Protein AF-A0A5R9EBC5-F1 (afdb_monomer_lite)

Structure (mmCIF, N/CA/C/O backbone):
data_AF-A0A5R9EBC5-F1
#
_entry.id   AF-A0A5R9EBC5-F1
#
loop_
_atom_site.group_PDB
_atom_site.id
_atom_site.type_symbol
_atom_site.label_atom_id
_atom_site.label_alt_id
_atom_site.label_comp_id
_atom_site.label_asym_id
_atom_site.label_entity_id
_atom_site.label_seq_id
_atom_site.pdbx_PDB_ins_code
_atom_site.Cartn_x
_atom_site.Cartn_y
_atom_site.Cartn_z
_atom_site.occupancy
_atom_site.B_iso_or_equiv
_atom_site.auth_seq_id
_atom_site.auth_comp_id
_atom_site.auth_asym_id
_atom_site.auth_atom_id
_atom_site.pdbx_PDB_model_num
ATOM 1 N N . MET A 1 1 ? 69.087 3.416 19.258 1.00 35.75 1 MET A N 1
ATOM 2 C CA . MET A 1 1 ? 70.269 3.143 18.404 1.00 35.75 1 MET A CA 1
ATOM 3 C C . MET A 1 1 ? 70.237 1.649 18.110 1.00 35.75 1 MET A C 1
ATOM 5 O O . MET A 1 1 ? 70.218 0.900 19.066 1.00 35.75 1 MET A O 1
ATOM 9 N N . GLY A 1 2 ? 70.065 1.116 16.904 1.00 36.62 2 GLY A N 1
ATOM 10 C CA . GLY A 1 2 ? 70.303 1.633 15.561 1.00 36.62 2 GLY A CA 1
ATOM 11 C C . GLY A 1 2 ? 71.290 0.696 14.854 1.00 36.62 2 GLY A C 1
ATOM 12 O O . GLY A 1 2 ? 72.394 0.536 15.360 1.00 36.62 2 GLY A O 1
ATOM 13 N N . SER A 1 3 ? 70.882 0.176 13.685 1.00 43.94 3 SER A N 1
ATOM 14 C CA . SER A 1 3 ? 71.696 -0.473 12.628 1.00 43.94 3 SER A CA 1
ATOM 15 C C . SER A 1 3 ? 71.966 -1.982 12.761 1.00 43.94 3 SER A C 1
ATOM 17 O O . SER A 1 3 ? 72.288 -2.436 13.845 1.00 43.94 3 SER A O 1
ATOM 19 N N . ARG A 1 4 ? 71.989 -2.831 11.720 1.00 45.72 4 ARG A N 1
ATOM 20 C CA . ARG A 1 4 ? 71.547 -2.909 10.296 1.00 45.72 4 ARG A CA 1
ATOM 21 C C . ARG A 1 4 ? 72.292 -4.143 9.718 1.00 45.72 4 ARG A C 1
ATOM 23 O O . ARG A 1 4 ? 73.399 -4.411 10.168 1.00 45.72 4 ARG A O 1
ATOM 30 N N . GLY A 1 5 ? 71.767 -4.787 8.666 1.00 38.34 5 GLY A N 1
ATOM 31 C CA . GLY A 1 5 ? 72.534 -5.702 7.783 1.00 38.34 5 GLY A CA 1
ATOM 32 C C . GLY A 1 5 ? 72.167 -7.188 7.947 1.00 38.34 5 GLY A C 1
ATOM 33 O O . GLY A 1 5 ? 72.519 -7.750 8.967 1.00 38.34 5 GLY A O 1
ATOM 34 N N . SER A 1 6 ? 71.410 -7.921 7.120 1.00 44.75 6 SER A N 1
ATOM 35 C CA . SER A 1 6 ? 71.077 -7.927 5.686 1.00 44.75 6 SER A CA 1
ATOM 36 C C . SER A 1 6 ? 71.857 -8.975 4.848 1.00 44.75 6 SER A C 1
ATOM 38 O O . SER A 1 6 ? 73.071 -8.873 4.740 1.00 44.75 6 SER A O 1
ATOM 40 N N . TRP A 1 7 ? 71.081 -9.846 4.172 1.00 40.22 7 TRP A N 1
ATOM 41 C CA . TRP A 1 7 ? 71.270 -10.495 2.847 1.00 40.22 7 TRP A CA 1
ATOM 42 C C . TRP A 1 7 ? 71.716 -11.964 2.799 1.00 40.22 7 TRP A C 1
ATOM 44 O O . TRP A 1 7 ? 72.831 -12.301 3.172 1.00 40.22 7 TRP A O 1
ATOM 54 N N . THR A 1 8 ? 70.840 -12.814 2.239 1.00 52.59 8 THR A N 1
ATOM 55 C CA . THR A 1 8 ? 71.069 -13.722 1.080 1.00 52.59 8 THR A CA 1
ATOM 56 C C . THR A 1 8 ? 69.799 -14.576 0.852 1.00 52.59 8 THR A C 1
ATOM 58 O O . THR A 1 8 ? 69.384 -15.330 1.720 1.00 52.59 8 THR A O 1
ATOM 61 N N . THR A 1 9 ? 68.961 -14.227 -0.136 1.00 43.53 9 THR A N 1
ATOM 62 C CA . THR A 1 9 ? 68.755 -14.918 -1.440 1.00 43.53 9 THR A CA 1
ATOM 63 C C . THR A 1 9 ? 68.322 -16.387 -1.387 1.00 43.53 9 THR A C 1
ATOM 65 O O . THR A 1 9 ? 69.141 -17.230 -1.055 1.00 43.53 9 THR A O 1
ATOM 68 N N . ALA A 1 10 ? 67.130 -16.700 -1.926 1.00 48.00 10 ALA A N 1
ATOM 69 C CA . ALA A 1 10 ? 67.018 -17.533 -3.137 1.00 48.00 10 ALA A CA 1
ATOM 70 C C . ALA A 1 10 ? 65.577 -17.648 -3.695 1.00 48.00 10 ALA A C 1
ATOM 72 O O . ALA A 1 10 ? 64.691 -18.186 -3.048 1.00 48.00 10 ALA A O 1
ATOM 73 N N . LEU A 1 11 ? 65.432 -17.166 -4.939 1.00 43.19 11 LEU A N 1
ATOM 74 C CA . LEU A 1 11 ? 64.675 -17.716 -6.082 1.00 43.19 11 LEU A CA 1
ATOM 75 C C . LEU A 1 11 ? 63.177 -18.069 -5.930 1.00 43.19 11 LEU A C 1
ATOM 77 O O . LEU A 1 11 ? 62.787 -18.979 -5.219 1.00 43.19 11 LEU A O 1
ATOM 81 N N . ARG A 1 12 ? 62.291 -17.337 -6.623 1.00 38.06 12 ARG A N 1
ATOM 82 C CA . ARG A 1 12 ? 61.847 -17.568 -8.025 1.00 38.06 12 ARG A CA 1
ATOM 83 C C . ARG A 1 12 ? 61.026 -18.855 -8.219 1.00 38.06 12 ARG A C 1
ATOM 85 O O . ARG A 1 12 ? 61.581 -19.894 -8.552 1.00 38.06 12 ARG A O 1
ATOM 92 N N . THR A 1 13 ? 59.708 -18.690 -8.283 1.00 44.31 13 TH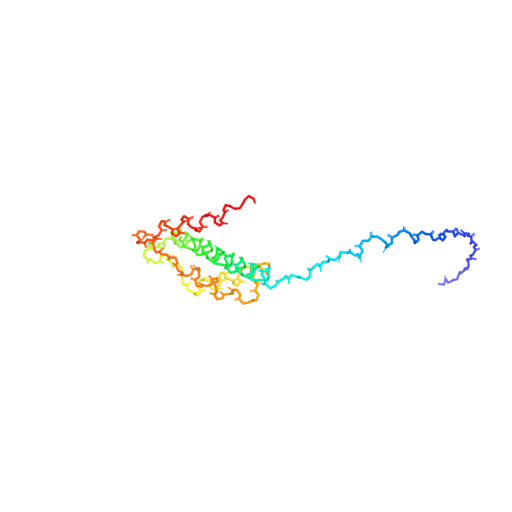R A N 1
ATOM 93 C CA . THR A 1 13 ? 58.883 -19.341 -9.312 1.00 44.31 13 THR A CA 1
ATOM 94 C C . THR A 1 13 ? 57.994 -18.288 -9.956 1.00 44.31 13 THR A C 1
ATOM 96 O O . THR A 1 13 ? 57.082 -17.724 -9.359 1.00 44.31 13 THR A O 1
ATOM 99 N N . ALA A 1 14 ? 58.367 -17.960 -11.187 1.00 43.81 14 ALA A N 1
ATOM 100 C CA . ALA A 1 14 ? 57.592 -17.153 -12.100 1.00 43.81 14 ALA A CA 1
ATOM 101 C C . ALA A 1 14 ? 56.407 -17.962 -12.646 1.00 43.81 14 ALA A C 1
ATOM 103 O O . ALA A 1 14 ? 56.503 -19.174 -12.807 1.00 43.81 14 ALA A O 1
ATOM 104 N N . ALA A 1 15 ? 55.364 -17.221 -13.015 1.00 49.69 15 ALA A N 1
ATOM 105 C CA . ALA A 1 15 ? 54.433 -17.515 -14.098 1.00 49.69 15 ALA A CA 1
ATOM 106 C C . ALA A 1 15 ? 53.594 -18.803 -14.006 1.00 49.69 15 ALA A C 1
ATOM 108 O O . ALA A 1 15 ? 53.983 -19.856 -14.493 1.00 49.69 15 ALA A O 1
ATOM 109 N N . LEU A 1 16 ? 52.339 -18.628 -13.586 1.00 42.50 16 LEU A N 1
ATOM 110 C CA . LEU A 1 16 ? 51.196 -19.273 -14.238 1.00 42.50 16 LEU A CA 1
ATOM 111 C C . LEU A 1 16 ? 50.111 -18.213 -14.477 1.00 42.50 16 LEU A C 1
ATOM 113 O O . LEU A 1 16 ? 49.104 -18.123 -13.786 1.00 42.50 16 LEU A O 1
ATOM 117 N N . ALA A 1 17 ? 50.369 -17.368 -15.476 1.00 48.78 17 ALA A N 1
ATOM 118 C CA . ALA A 1 17 ? 49.336 -16.641 -16.199 1.00 48.78 17 ALA A CA 1
ATOM 119 C C . ALA A 1 17 ? 48.763 -17.584 -17.270 1.00 48.78 17 ALA A C 1
ATOM 121 O O . ALA A 1 17 ? 49.161 -17.529 -18.427 1.00 48.78 17 ALA A O 1
ATOM 122 N N . VAL A 1 18 ? 47.882 -18.497 -16.860 1.00 51.31 18 VAL A N 1
ATOM 123 C CA . VAL A 1 18 ? 47.068 -19.375 -17.721 1.00 51.31 18 VAL A CA 1
ATOM 124 C C . VAL A 1 18 ? 45.811 -19.674 -16.886 1.00 51.31 18 VAL A C 1
ATOM 126 O O . VAL A 1 18 ? 45.936 -20.295 -15.843 1.00 51.31 18 VAL A O 1
ATOM 129 N N . ALA A 1 19 ? 44.587 -19.227 -17.162 1.00 49.47 19 ALA A N 1
ATOM 130 C CA . ALA A 1 19 ? 43.980 -18.706 -18.371 1.00 49.47 19 ALA A CA 1
ATOM 131 C C . ALA A 1 19 ? 42.846 -17.722 -18.006 1.00 49.47 19 ALA A C 1
ATOM 133 O O . ALA A 1 19 ? 41.846 -18.117 -17.417 1.00 49.47 19 ALA A O 1
ATOM 134 N N . CYS A 1 20 ? 42.958 -16.459 -18.423 1.00 47.97 20 CYS A N 1
ATOM 135 C CA . CYS A 1 20 ? 41.811 -15.541 -18.521 1.00 47.97 20 CYS A CA 1
ATOM 136 C C . CYS A 1 20 ? 41.257 -15.484 -19.960 1.00 47.97 20 CYS A C 1
ATOM 138 O O . CYS A 1 20 ? 40.725 -14.459 -20.374 1.00 47.97 20 CYS A O 1
ATOM 140 N N . LEU A 1 21 ? 41.416 -16.552 -20.756 1.00 48.94 21 LEU A N 1
ATOM 141 C CA . LEU A 1 21 ? 41.151 -16.523 -22.205 1.00 48.94 21 LEU A CA 1
ATOM 142 C C . LEU A 1 21 ? 40.104 -17.520 -22.720 1.00 48.94 21 LEU A C 1
ATOM 144 O O . LEU A 1 21 ? 40.042 -17.764 -23.918 1.00 48.94 21 LEU A O 1
ATOM 148 N N . THR A 1 22 ? 39.202 -18.010 -21.870 1.00 55.25 22 THR A N 1
ATOM 149 C CA . THR A 1 22 ? 37.942 -18.621 -22.334 1.00 55.25 22 THR A CA 1
ATOM 150 C C . THR A 1 22 ? 36.821 -18.286 -21.355 1.00 55.25 22 THR A C 1
ATOM 152 O O . THR A 1 22 ? 36.552 -19.041 -20.426 1.00 55.25 22 THR A O 1
ATOM 155 N N . GLY A 1 23 ? 36.196 -17.117 -21.526 1.00 46.41 23 GLY A N 1
ATOM 156 C CA . GLY A 1 23 ? 35.034 -16.737 -20.715 1.00 46.41 23 GLY A CA 1
ATOM 157 C C . GLY A 1 23 ? 34.441 -15.352 -20.977 1.00 46.41 23 GLY A C 1
ATOM 158 O O . GLY A 1 23 ? 33.252 -15.172 -20.756 1.00 46.41 23 GLY A O 1
ATOM 159 N N . CYS A 1 24 ? 35.198 -14.390 -21.517 1.00 52.66 24 CYS A N 1
ATOM 160 C CA . CYS A 1 24 ? 34.649 -13.094 -21.953 1.00 52.66 24 CYS A CA 1
ATOM 161 C C . CYS A 1 24 ? 34.330 -13.097 -23.453 1.00 52.66 24 CYS A C 1
ATOM 163 O O . CYS A 1 24 ? 34.793 -12.254 -24.210 1.00 52.66 24 CYS A O 1
ATOM 165 N N . SER A 1 25 ? 33.553 -14.080 -23.887 1.00 50.78 25 SER A N 1
ATOM 166 C CA . SER A 1 25 ? 32.791 -13.978 -25.130 1.00 50.78 25 SER A CA 1
ATOM 167 C C . SER A 1 25 ? 31.412 -14.559 -24.871 1.00 50.78 25 SER A C 1
ATOM 169 O O . SER A 1 25 ? 30.952 -15.458 -25.569 1.00 50.78 25 SER A O 1
ATOM 171 N N . SER A 1 26 ? 30.736 -14.060 -23.837 1.00 49.88 26 SER A N 1
ATOM 172 C CA . SER A 1 26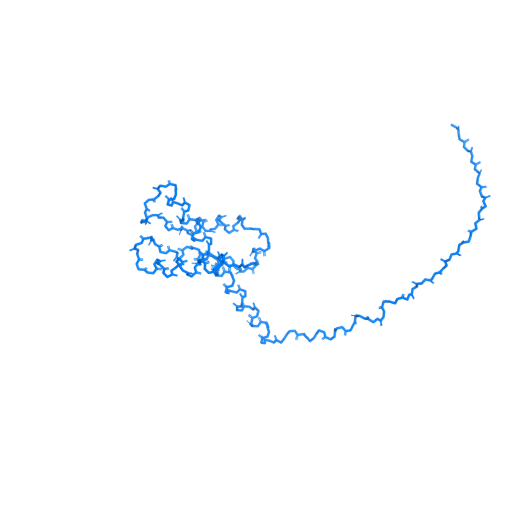 ? 29.290 -14.055 -23.922 1.00 49.88 26 SER A CA 1
ATOM 173 C C . SER A 1 26 ? 28.959 -13.033 -25.002 1.00 49.88 26 SER A C 1
ATOM 175 O O . SER A 1 26 ? 29.080 -11.823 -24.812 1.00 49.88 26 SER A O 1
ATOM 177 N N . GLY A 1 27 ? 28.564 -13.531 -26.172 1.00 47.69 27 GLY A N 1
ATOM 178 C CA . GLY A 1 27 ? 27.624 -12.809 -27.010 1.00 47.69 27 GLY A CA 1
ATOM 179 C C . GLY A 1 27 ? 26.359 -12.610 -26.185 1.00 47.69 27 GLY A C 1
ATOM 180 O O . GLY A 1 27 ? 25.400 -13.355 -26.330 1.00 47.69 27 GLY A O 1
ATOM 181 N N . ALA A 1 28 ? 26.393 -11.671 -25.241 1.00 56.19 28 ALA A N 1
ATOM 182 C CA . ALA A 1 28 ? 25.190 -11.159 -24.634 1.00 56.19 28 ALA A CA 1
ATOM 183 C C . ALA A 1 28 ? 24.508 -10.402 -25.768 1.00 56.19 28 ALA A C 1
ATOM 185 O O . ALA A 1 28 ? 24.859 -9.255 -26.058 1.00 56.19 28 ALA A O 1
ATOM 186 N N . GLU A 1 29 ? 23.619 -11.096 -26.483 1.00 67.56 29 GLU A N 1
ATOM 187 C CA . GLU A 1 29 ? 22.644 -10.444 -27.342 1.00 67.56 29 GLU A CA 1
ATOM 188 C C . GLU A 1 29 ? 22.091 -9.267 -26.550 1.00 67.56 29 GLU A C 1
ATOM 190 O O . GLU A 1 29 ? 21.638 -9.411 -25.409 1.00 67.56 29 GLU A O 1
ATOM 195 N N . LYS A 1 30 ? 22.250 -8.063 -27.109 1.00 75.94 30 LYS A N 1
ATOM 196 C CA . LYS A 1 30 ? 21.686 -6.874 -26.481 1.00 75.94 30 LYS A CA 1
ATOM 197 C C . LYS A 1 30 ? 20.187 -7.138 -26.331 1.00 75.94 30 LYS A C 1
ATOM 199 O O . LYS A 1 30 ? 19.585 -7.548 -27.323 1.00 75.94 30 LYS A O 1
ATOM 204 N N . PRO A 1 31 ? 19.599 -6.894 -25.145 1.00 78.19 31 PRO A N 1
ATOM 205 C CA . PRO A 1 31 ? 18.179 -7.117 -24.928 1.00 78.19 31 PRO A CA 1
ATOM 206 C C . PRO A 1 31 ? 17.386 -6.444 -26.037 1.00 78.19 31 PRO A C 1
ATOM 208 O O . PRO A 1 31 ? 17.586 -5.249 -26.304 1.00 78.19 31 PRO A O 1
ATOM 211 N N . THR A 1 32 ? 16.522 -7.210 -26.690 1.00 89.56 32 THR A N 1
ATOM 212 C CA . THR A 1 32 ? 15.677 -6.689 -27.757 1.00 89.56 32 THR A CA 1
ATOM 213 C C . THR A 1 32 ? 14.695 -5.662 -27.187 1.00 89.56 32 THR A C 1
ATOM 215 O O . THR A 1 32 ? 14.488 -5.560 -25.973 1.00 89.56 32 THR A O 1
ATOM 218 N N . ALA A 1 33 ? 14.059 -4.874 -28.055 1.00 89.44 33 ALA A N 1
ATOM 219 C CA . ALA A 1 33 ? 12.997 -3.966 -27.618 1.00 89.44 33 ALA A CA 1
ATOM 220 C C . ALA A 1 33 ? 11.840 -4.724 -26.936 1.00 89.44 33 ALA A C 1
ATOM 222 O O . ALA A 1 33 ? 11.212 -4.204 -26.012 1.00 89.44 33 ALA A O 1
ATOM 223 N N . GLU A 1 34 ? 11.583 -5.964 -27.358 1.00 91.50 34 GLU A N 1
ATOM 224 C CA . GLU A 1 34 ? 10.573 -6.835 -26.760 1.00 91.50 34 GLU A CA 1
ATOM 225 C C . GLU A 1 34 ? 10.974 -7.270 -25.347 1.00 91.50 34 GLU A C 1
ATOM 227 O O . GLU A 1 34 ? 10.159 -7.150 -24.431 1.00 91.50 34 GLU A O 1
ATOM 232 N N . ASP A 1 35 ? 12.240 -7.646 -25.136 1.00 91.12 35 ASP A N 1
ATOM 233 C CA . ASP A 1 35 ? 12.766 -7.997 -23.809 1.00 91.12 35 ASP A CA 1
ATOM 234 C C . ASP A 1 35 ? 12.695 -6.812 -22.842 1.00 91.12 35 ASP A C 1
ATOM 236 O O . ASP A 1 35 ? 12.282 -6.949 -21.689 1.00 91.12 35 ASP A O 1
ATOM 240 N N . GLN A 1 36 ? 13.050 -5.615 -23.315 1.00 89.62 36 GLN A N 1
ATOM 241 C CA . GLN A 1 36 ? 12.975 -4.393 -22.511 1.00 89.62 36 GLN A CA 1
ATOM 242 C C . GLN A 1 36 ? 11.530 -4.053 -22.137 1.00 89.62 36 GLN A C 1
ATOM 244 O O . GLN A 1 36 ? 11.254 -3.667 -20.997 1.00 89.62 36 GLN A O 1
ATOM 249 N N . ARG A 1 37 ? 10.591 -4.231 -23.073 1.00 92.00 37 ARG A N 1
ATOM 250 C CA . ARG A 1 37 ? 9.162 -4.035 -22.820 1.00 92.00 37 ARG A CA 1
ATOM 251 C C . ARG A 1 37 ? 8.631 -5.050 -21.810 1.00 92.00 37 ARG A C 1
ATOM 253 O O . ARG A 1 37 ? 7.906 -4.653 -20.900 1.00 92.00 37 ARG A O 1
ATOM 260 N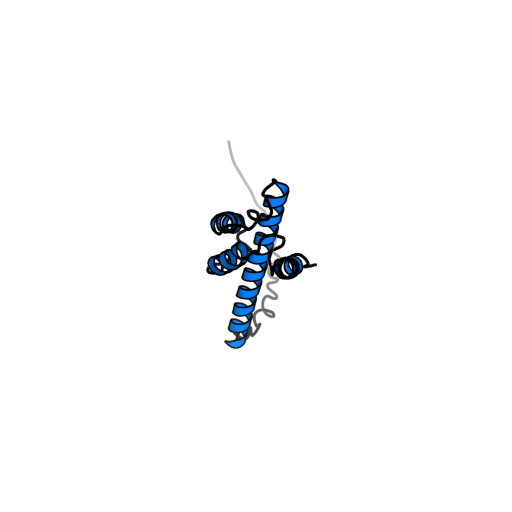 N . ALA A 1 38 ? 8.990 -6.324 -21.946 1.00 94.62 38 ALA A N 1
ATOM 261 C CA . ALA A 1 38 ? 8.604 -7.367 -21.001 1.00 94.62 38 ALA A CA 1
ATOM 262 C C . ALA A 1 38 ? 9.131 -7.052 -19.593 1.00 94.62 38 ALA A C 1
ATOM 264 O O . ALA A 1 38 ? 8.347 -6.982 -18.647 1.00 94.62 38 ALA A O 1
ATOM 265 N N . ALA A 1 39 ? 10.420 -6.717 -19.477 1.00 91.56 39 ALA A N 1
ATOM 266 C CA . ALA A 1 39 ? 11.039 -6.337 -18.210 1.00 91.56 39 ALA A CA 1
ATOM 267 C C . ALA A 1 39 ? 10.385 -5.097 -17.576 1.00 91.56 39 ALA A C 1
ATOM 269 O O . ALA A 1 39 ? 10.213 -5.040 -16.357 1.00 91.56 39 ALA A O 1
ATOM 270 N N . HIS A 1 40 ? 9.993 -4.105 -18.382 1.00 91.06 40 HIS A N 1
ATOM 271 C CA . HIS A 1 40 ? 9.270 -2.934 -17.889 1.00 91.06 40 HIS A CA 1
ATOM 272 C C . HIS A 1 40 ? 7.881 -3.299 -17.349 1.00 91.06 40 HIS A C 1
ATOM 274 O O . HIS A 1 40 ? 7.521 -2.873 -16.252 1.00 91.06 40 HIS A O 1
ATOM 280 N N . LEU A 1 41 ? 7.109 -4.104 -18.083 1.00 94.06 41 LEU A N 1
ATOM 281 C CA . LEU A 1 41 ? 5.783 -4.539 -17.637 1.00 94.06 41 LEU A CA 1
ATOM 282 C C . LEU A 1 41 ? 5.864 -5.375 -16.362 1.00 94.06 41 LEU A C 1
ATOM 284 O O . LEU A 1 41 ? 5.056 -5.184 -15.454 1.00 94.06 41 LEU A O 1
ATOM 288 N N . ASP A 1 42 ? 6.849 -6.262 -16.269 1.00 93.62 42 ASP A N 1
ATOM 289 C CA . ASP A 1 42 ? 7.072 -7.056 -15.066 1.00 93.62 42 ASP A CA 1
ATOM 290 C C . ASP A 1 42 ? 7.466 -6.175 -13.889 1.00 93.62 42 ASP A C 1
ATOM 292 O O . ASP A 1 42 ? 6.915 -6.328 -12.803 1.00 93.62 42 ASP A O 1
ATOM 296 N N . ARG A 1 43 ? 8.317 -5.171 -14.108 1.00 91.50 43 ARG A N 1
ATOM 297 C CA . ARG A 1 43 ? 8.636 -4.178 -13.082 1.00 91.50 43 ARG A CA 1
ATOM 298 C C . ARG A 1 43 ? 7.384 -3.460 -12.575 1.00 91.50 43 ARG A C 1
ATOM 300 O O . ARG A 1 43 ? 7.165 -3.437 -11.370 1.00 91.50 43 ARG A O 1
ATOM 307 N N . VAL A 1 44 ? 6.548 -2.927 -13.468 1.00 93.19 44 VAL A N 1
ATOM 308 C CA . VAL A 1 44 ? 5.302 -2.234 -13.088 1.00 93.19 44 VAL A CA 1
ATOM 309 C C . VAL A 1 44 ? 4.374 -3.163 -12.300 1.00 93.19 44 VAL A C 1
ATOM 311 O O . VAL A 1 44 ? 3.810 -2.754 -11.285 1.00 93.19 44 VAL A O 1
ATOM 314 N N . ARG A 1 45 ? 4.243 -4.427 -12.722 1.00 93.12 45 ARG A N 1
ATOM 315 C CA . ARG A 1 45 ? 3.439 -5.439 -12.018 1.00 93.12 45 ARG A CA 1
ATOM 316 C C . ARG A 1 45 ? 3.978 -5.736 -10.625 1.00 93.12 45 ARG A C 1
ATOM 318 O O . ARG A 1 45 ? 3.189 -5.809 -9.688 1.00 93.12 45 ARG A O 1
ATOM 325 N N . GLU A 1 46 ? 5.290 -5.901 -10.475 1.00 93.06 46 GLU A N 1
ATOM 326 C CA . GLU A 1 46 ? 5.908 -6.159 -9.172 1.00 93.06 46 GLU A CA 1
ATOM 327 C C . GLU A 1 46 ? 5.762 -4.951 -8.239 1.00 93.06 46 GLU A C 1
ATOM 329 O O . GLU A 1 46 ? 5.392 -5.123 -7.080 1.00 93.06 46 GLU A O 1
ATOM 334 N N . THR A 1 47 ? 5.959 -3.726 -8.737 1.00 94.62 47 THR A N 1
ATOM 335 C CA . THR A 1 47 ? 5.723 -2.495 -7.965 1.00 94.62 47 THR A CA 1
ATOM 336 C C . THR A 1 47 ? 4.277 -2.395 -7.493 1.00 94.62 47 THR A C 1
ATOM 338 O O . THR A 1 47 ? 4.021 -2.087 -6.329 1.00 94.62 47 THR A O 1
ATOM 341 N N . TYR A 1 48 ? 3.326 -2.672 -8.383 1.00 94.44 48 TYR A N 1
ATOM 342 C CA . TYR A 1 48 ? 1.910 -2.667 -8.046 1.00 94.44 48 TYR A CA 1
ATOM 343 C C . TYR A 1 48 ? 1.593 -3.731 -6.982 1.00 94.44 48 TYR A C 1
ATOM 345 O O . TYR A 1 48 ? 0.987 -3.416 -5.961 1.00 94.44 48 TYR A O 1
ATOM 353 N N . ARG A 1 49 ? 2.086 -4.968 -7.147 1.00 93.62 49 ARG A N 1
ATOM 354 C CA . ARG A 1 49 ? 1.937 -6.054 -6.159 1.00 93.62 49 ARG A CA 1
ATOM 355 C C . ARG A 1 49 ? 2.494 -5.684 -4.788 1.00 93.62 49 ARG A C 1
ATOM 357 O O . ARG A 1 49 ? 1.838 -5.969 -3.789 1.00 93.62 49 ARG A O 1
ATOM 364 N N . LEU A 1 50 ? 3.664 -5.047 -4.758 1.00 94.19 50 LEU A N 1
ATOM 365 C CA . LEU A 1 50 ? 4.304 -4.562 -3.539 1.00 94.19 50 LEU A CA 1
ATOM 366 C C . LEU A 1 50 ? 3.456 -3.481 -2.856 1.00 94.19 50 LEU A C 1
ATOM 368 O O . LEU A 1 50 ? 3.209 -3.558 -1.656 1.00 94.19 50 LEU A O 1
ATOM 372 N N . GLY A 1 51 ? 2.945 -2.511 -3.621 1.00 95.56 51 GLY A N 1
ATOM 373 C CA . GLY A 1 51 ? 2.027 -1.499 -3.095 1.00 95.56 51 GLY A CA 1
ATOM 374 C C . GLY A 1 51 ? 0.772 -2.121 -2.488 1.00 95.56 51 GLY A C 1
ATOM 375 O O . GLY A 1 51 ? 0.413 -1.801 -1.358 1.00 95.56 51 GLY A O 1
ATOM 376 N N . ARG A 1 52 ? 0.151 -3.085 -3.178 1.00 96.06 52 ARG A N 1
ATOM 377 C CA . ARG A 1 52 ? -1.029 -3.804 -2.670 1.00 96.06 52 ARG A CA 1
ATOM 378 C C . ARG A 1 52 ? -0.745 -4.569 -1.377 1.00 96.06 52 ARG A C 1
ATOM 380 O O . ARG A 1 52 ? -1.561 -4.515 -0.458 1.00 96.06 52 ARG A O 1
ATOM 387 N N . SER A 1 53 ? 0.392 -5.264 -1.278 1.00 95.50 53 SER A N 1
ATOM 388 C CA . SER A 1 53 ? 0.746 -6.008 -0.062 1.00 95.50 53 SER A CA 1
ATOM 389 C C . SER A 1 53 ? 1.026 -5.092 1.127 1.00 95.50 53 SER A C 1
ATOM 391 O O . SER A 1 53 ? 0.560 -5.378 2.229 1.00 95.50 53 SER A O 1
ATOM 393 N N . GLU A 1 54 ? 1.727 -3.977 0.912 1.00 95.94 54 GLU A N 1
ATOM 394 C CA . GLU A 1 54 ? 1.990 -2.997 1.973 1.00 95.94 54 GLU A CA 1
ATOM 395 C C . GLU A 1 54 ? 0.709 -2.276 2.414 1.00 95.94 54 GLU A C 1
ATOM 397 O O . GLU A 1 54 ? 0.490 -2.093 3.612 1.00 95.94 54 GLU A O 1
ATOM 402 N N . GLY A 1 55 ? -0.190 -1.950 1.478 1.00 96.19 55 GLY A N 1
ATOM 403 C CA . GLY A 1 55 ? -1.507 -1.394 1.797 1.00 96.19 55 GLY A CA 1
ATOM 404 C C . GLY A 1 55 ? -2.341 -2.333 2.677 1.00 96.19 55 GLY A C 1
ATOM 405 O O . GLY A 1 55 ? -2.892 -1.913 3.696 1.00 96.19 55 GLY A O 1
ATOM 406 N N . LEU A 1 56 ? -2.362 -3.632 2.357 1.00 96.12 56 LEU A N 1
ATOM 407 C CA . LEU A 1 56 ? -3.018 -4.643 3.192 1.00 96.12 56 LEU A CA 1
ATOM 408 C C . LEU A 1 56 ? -2.374 -4.750 4.584 1.00 96.12 56 LEU A C 1
ATOM 410 O O . LEU A 1 56 ? -3.079 -4.879 5.588 1.00 96.12 56 LEU A O 1
ATOM 414 N N . ALA A 1 57 ? -1.042 -4.702 4.666 1.00 95.81 57 ALA A N 1
ATOM 415 C CA . ALA A 1 57 ? -0.328 -4.752 5.938 1.00 95.81 57 ALA A CA 1
ATOM 416 C C . ALA A 1 57 ? -0.667 -3.543 6.829 1.00 95.81 57 ALA A C 1
ATOM 418 O O . ALA A 1 57 ? -0.993 -3.725 8.004 1.00 95.81 57 ALA A O 1
ATOM 419 N N . LEU A 1 58 ? -0.670 -2.331 6.263 1.00 96.50 58 LEU A N 1
ATOM 420 C CA . LEU A 1 58 ? -1.067 -1.103 6.959 1.00 96.50 58 LEU A CA 1
ATOM 421 C C . LEU A 1 58 ? -2.518 -1.167 7.438 1.00 96.50 58 LEU A C 1
ATOM 423 O O . LEU A 1 58 ? -2.800 -0.866 8.597 1.00 96.50 58 LEU A O 1
ATOM 427 N N . GLN A 1 59 ? -3.444 -1.618 6.591 1.00 95.56 59 GLN A N 1
ATOM 428 C CA . GLN A 1 59 ? -4.843 -1.749 6.988 1.00 95.56 59 GLN A CA 1
ATOM 429 C C . GLN A 1 59 ? -5.018 -2.728 8.155 1.00 95.56 59 GLN A C 1
ATOM 431 O O . GLN A 1 59 ? -5.700 -2.416 9.133 1.00 95.56 59 GLN A O 1
ATOM 436 N N . ARG A 1 60 ? -4.367 -3.897 8.093 1.00 94.50 60 ARG A N 1
ATOM 437 C CA . ARG A 1 60 ? -4.377 -4.879 9.189 1.00 94.50 60 ARG A CA 1
ATOM 438 C C . ARG A 1 60 ? -3.813 -4.286 10.479 1.00 94.50 60 ARG A C 1
ATOM 440 O O . ARG A 1 60 ? -4.389 -4.501 11.542 1.00 94.50 60 ARG A O 1
ATOM 447 N N . GLN A 1 61 ? -2.738 -3.506 10.386 1.00 95.81 61 GLN A N 1
ATOM 448 C CA . GLN A 1 61 ? -2.157 -2.805 11.530 1.00 95.81 61 GLN A CA 1
ATOM 449 C C . GLN A 1 61 ? -3.133 -1.786 12.138 1.00 95.81 61 GLN A C 1
ATOM 451 O O . GLN A 1 61 ? -3.270 -1.735 13.361 1.00 95.81 61 GLN A O 1
ATOM 456 N N . LYS A 1 62 ? -3.840 -1.004 11.312 1.00 95.94 62 LYS A N 1
ATOM 457 C CA . LYS A 1 62 ? -4.841 -0.027 11.772 1.00 95.94 62 LYS A CA 1
ATOM 458 C C . LYS A 1 62 ? -5.994 -0.715 12.499 1.00 95.94 62 LYS A C 1
ATOM 460 O O . LYS A 1 62 ? -6.345 -0.299 13.600 1.00 95.94 62 LYS A O 1
ATOM 465 N N . ILE A 1 63 ? -6.519 -1.807 11.940 1.00 94.00 63 ILE A N 1
ATOM 466 C CA . ILE A 1 63 ? -7.565 -2.622 12.582 1.00 94.00 63 ILE A CA 1
ATOM 467 C C . ILE A 1 63 ? -7.073 -3.172 13.924 1.00 94.00 63 ILE A C 1
ATOM 469 O O . ILE A 1 63 ? -7.762 -3.041 14.932 1.00 94.00 63 ILE A O 1
ATOM 473 N N . ALA A 1 64 ? -5.861 -3.736 13.963 1.00 95.88 64 ALA A N 1
ATOM 474 C CA . ALA A 1 64 ? -5.268 -4.258 15.195 1.00 95.88 64 ALA A CA 1
ATOM 475 C C . ALA A 1 64 ? -5.045 -3.167 16.258 1.00 95.88 64 ALA A C 1
ATOM 477 O O . ALA A 1 64 ? -5.093 -3.448 17.451 1.00 95.88 64 ALA A O 1
ATOM 478 N N . SER A 1 65 ? -4.850 -1.920 15.824 1.00 96.69 65 SER A N 1
ATOM 479 C CA . SER A 1 65 ? -4.708 -0.740 16.687 1.00 96.69 65 SER A CA 1
ATOM 480 C C . SER A 1 65 ? -6.059 -0.135 17.108 1.00 96.69 65 SER A C 1
ATOM 482 O O . SER A 1 65 ? -6.089 0.914 17.746 1.00 96.69 65 SER A O 1
ATOM 484 N N . GLY A 1 66 ? -7.179 -0.778 16.757 1.00 95.62 66 GLY A N 1
ATOM 485 C CA . GLY A 1 66 ? -8.532 -0.373 17.142 1.00 95.62 66 GLY A CA 1
ATOM 486 C C . GLY A 1 66 ? -9.210 0.615 16.192 1.00 95.62 66 GLY A C 1
ATOM 487 O O . GLY A 1 66 ? -10.278 1.130 16.525 1.00 95.62 66 GLY A O 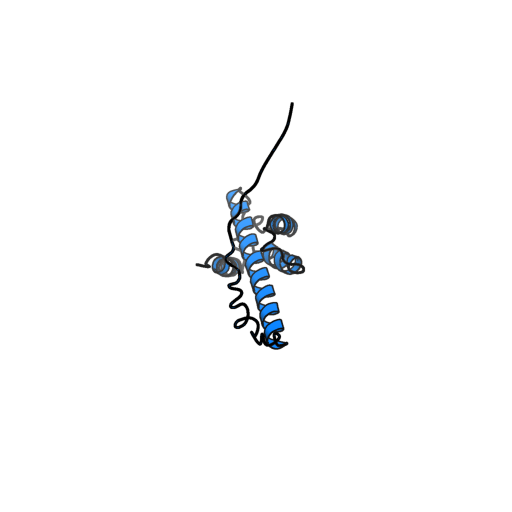1
ATOM 488 N N . ALA A 1 67 ? -8.640 0.883 15.012 1.00 94.94 67 ALA A N 1
ATOM 489 C CA . ALA A 1 67 ? -9.321 1.692 14.007 1.00 94.94 67 ALA A CA 1
ATOM 490 C C . ALA A 1 67 ? -10.601 0.972 13.538 1.00 94.94 67 ALA A C 1
ATOM 492 O O . ALA A 1 67 ? -10.536 -0.205 13.164 1.00 94.94 67 ALA A O 1
ATOM 493 N N . PRO A 1 68 ? -11.760 1.655 13.499 1.00 92.19 68 PRO A N 1
ATOM 494 C CA . PRO A 1 68 ? -12.966 1.067 12.937 1.00 92.19 68 PRO A CA 1
ATOM 495 C C . PRO A 1 68 ? -12.736 0.665 11.472 1.00 92.19 68 PRO A C 1
ATOM 497 O O . PRO A 1 68 ? -12.031 1.388 10.760 1.00 92.19 68 PRO A O 1
ATOM 500 N N . PRO A 1 69 ? -13.360 -0.421 10.974 1.00 87.12 69 PRO A N 1
ATOM 501 C CA . PRO A 1 69 ? -13.169 -0.888 9.600 1.00 87.12 69 PRO A CA 1
ATOM 502 C C . PRO A 1 69 ? -13.318 0.215 8.547 1.00 87.12 69 PRO A C 1
ATOM 504 O O . PRO A 1 69 ? -12.455 0.346 7.681 1.00 87.12 69 PRO A O 1
ATOM 507 N N . ALA A 1 70 ? -14.321 1.085 8.694 1.00 88.94 70 ALA A N 1
ATOM 508 C CA . ALA A 1 70 ? -14.575 2.219 7.800 1.00 88.94 70 ALA A CA 1
ATOM 509 C C . ALA A 1 70 ? -13.411 3.228 7.684 1.00 88.94 70 ALA A C 1
ATOM 511 O O . ALA A 1 70 ? -13.339 3.956 6.700 1.00 88.94 70 ALA A O 1
ATOM 512 N N . TYR A 1 71 ? -12.492 3.261 8.655 1.00 89.44 71 TYR A N 1
ATOM 513 C CA . TYR A 1 71 ? -11.326 4.157 8.694 1.00 89.44 71 TYR A CA 1
ATOM 514 C C . TYR A 1 71 ? -9.992 3.403 8.643 1.00 89.44 71 TYR A C 1
ATOM 516 O O . TYR A 1 71 ? -8.926 3.975 8.873 1.00 89.44 71 TYR A O 1
ATOM 524 N N . SER A 1 72 ? -10.040 2.101 8.367 1.00 94.12 72 SER A N 1
ATOM 525 C CA . SER A 1 72 ? -8.849 1.257 8.357 1.00 94.12 72 SER A CA 1
ATOM 526 C C . SER A 1 72 ? -8.086 1.293 7.034 1.00 94.12 72 SER A C 1
ATOM 528 O O . SER A 1 72 ? -6.926 0.895 7.009 1.00 94.12 72 SER A O 1
ATOM 530 N N . SER A 1 73 ? -8.687 1.784 5.945 1.00 94.25 73 SER A N 1
ATOM 531 C CA . SER A 1 73 ? -7.982 1.940 4.669 1.00 94.25 73 SER A CA 1
ATOM 532 C C . SER A 1 73 ? -6.765 2.871 4.809 1.00 94.25 73 SER A C 1
ATOM 534 O O . SER A 1 73 ? -6.855 3.893 5.503 1.00 94.25 73 SER A O 1
ATOM 536 N N . PRO A 1 74 ? -5.619 2.537 4.191 1.00 96.31 74 PRO A N 1
ATOM 537 C CA . PRO A 1 74 ? -4.442 3.395 4.207 1.00 96.31 74 PRO A CA 1
ATOM 538 C C . PRO A 1 74 ? -4.669 4.664 3.383 1.00 96.31 74 PRO A C 1
ATOM 540 O O . PRO A 1 74 ? -5.230 4.625 2.290 1.00 96.31 74 PRO A O 1
ATOM 543 N N . SER A 1 75 ? -4.196 5.786 3.902 1.00 96.31 75 SER A N 1
ATOM 544 C CA . SER A 1 75 ? -4.079 7.044 3.173 1.00 96.31 75 SER A CA 1
ATOM 545 C C . SER A 1 75 ? -2.829 7.057 2.291 1.00 96.31 75 SER A C 1
ATOM 547 O O . SER A 1 75 ? -1.893 6.281 2.485 1.00 96.31 75 SER A O 1
ATOM 549 N N . GLU A 1 76 ? -2.789 7.978 1.328 1.00 96.50 76 GLU A N 1
ATOM 550 C CA . GLU A 1 76 ? -1.600 8.171 0.494 1.00 96.50 76 GLU A CA 1
ATOM 551 C C . GLU A 1 76 ? -0.367 8.576 1.318 1.00 96.50 76 GLU A C 1
ATOM 553 O O . GLU A 1 76 ? 0.729 8.105 1.021 1.00 96.50 76 GLU A O 1
ATOM 558 N N . GLU A 1 77 ? -0.535 9.372 2.383 1.00 97.56 77 GLU A N 1
ATOM 559 C CA . GLU A 1 77 ? 0.582 9.769 3.252 1.00 97.56 77 GLU A CA 1
ATOM 560 C C . GLU A 1 77 ? 1.130 8.573 4.045 1.00 97.56 77 GLU A C 1
ATOM 562 O O . GLU A 1 77 ? 2.335 8.345 4.038 1.00 97.56 77 GLU A O 1
ATOM 567 N N . GLU A 1 78 ? 0.265 7.728 4.622 1.00 97.44 78 GLU A N 1
ATOM 568 C CA . GLU A 1 78 ? 0.700 6.485 5.287 1.00 97.44 78 GLU A CA 1
ATOM 569 C C . GLU A 1 78 ? 1.444 5.554 4.312 1.00 97.44 78 GLU A C 1
ATOM 571 O O . GLU A 1 78 ? 2.431 4.908 4.671 1.00 97.44 78 GLU A O 1
ATOM 576 N N . CYS A 1 79 ? 1.002 5.501 3.054 1.00 97.44 79 CYS A N 1
ATOM 577 C CA . CYS A 1 79 ? 1.681 4.755 1.999 1.00 97.44 79 CYS A CA 1
ATOM 578 C C . CYS A 1 79 ? 3.014 5.390 1.589 1.00 97.44 79 CYS A C 1
ATOM 580 O O . CYS A 1 79 ? 3.957 4.676 1.259 1.00 97.44 79 CYS A O 1
ATOM 582 N N . LYS A 1 80 ? 3.131 6.714 1.619 1.00 97.50 80 LYS A N 1
ATOM 583 C CA . LYS A 1 80 ? 4.387 7.423 1.368 1.00 97.50 80 LYS A CA 1
ATOM 584 C C . LYS A 1 80 ? 5.407 7.158 2.463 1.00 97.50 80 LYS A C 1
ATOM 586 O O . LYS A 1 80 ? 6.522 6.763 2.135 1.00 97.50 80 LYS A O 1
ATOM 591 N N . ASP A 1 81 ? 5.002 7.267 3.721 1.00 97.00 81 ASP A N 1
ATOM 592 C CA . ASP A 1 81 ? 5.860 6.920 4.853 1.00 97.00 81 ASP A CA 1
ATOM 593 C C . ASP A 1 81 ? 6.311 5.464 4.755 1.00 97.00 81 ASP A C 1
ATOM 595 O O . ASP A 1 81 ? 7.477 5.137 4.984 1.00 97.00 81 ASP A O 1
ATOM 599 N N . ARG A 1 82 ? 5.395 4.576 4.352 1.00 96.06 82 ARG A N 1
ATOM 600 C CA . ARG A 1 82 ? 5.728 3.176 4.119 1.00 96.06 82 ARG A CA 1
ATOM 601 C C . ARG A 1 82 ? 6.721 2.996 2.977 1.00 96.06 82 ARG A C 1
ATOM 603 O O . ARG A 1 82 ? 7.667 2.236 3.152 1.00 96.06 82 ARG A O 1
ATOM 610 N N . TRP A 1 83 ? 6.533 3.673 1.843 1.00 95.06 83 TRP A N 1
ATOM 611 C CA . TRP A 1 83 ? 7.477 3.634 0.724 1.00 95.06 83 TRP A CA 1
ATOM 612 C C . TRP 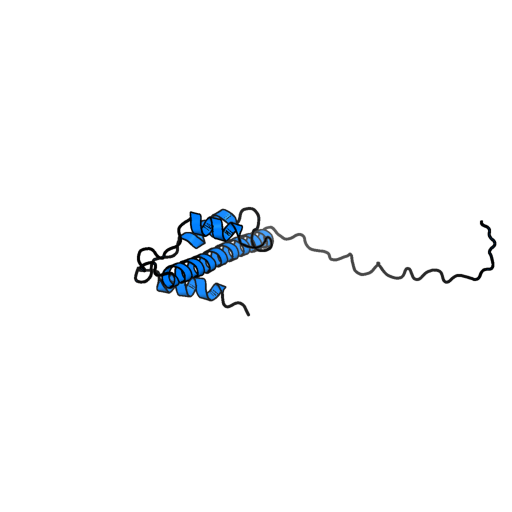A 1 83 ? 8.875 4.015 1.192 1.00 95.06 83 TRP A C 1
ATOM 614 O O . TRP A 1 83 ? 9.807 3.264 0.926 1.00 95.06 83 TRP A O 1
ATOM 624 N N . ASP A 1 84 ? 9.003 5.117 1.933 1.00 93.88 84 ASP A N 1
ATOM 625 C CA . ASP A 1 84 ? 10.282 5.645 2.416 1.00 93.88 84 ASP A CA 1
ATOM 626 C C . ASP A 1 84 ? 10.979 4.690 3.411 1.00 93.88 84 ASP A C 1
ATOM 628 O O . ASP A 1 84 ? 12.204 4.696 3.521 1.00 93.88 84 ASP A O 1
ATOM 632 N N . GLN A 1 85 ? 10.218 3.812 4.077 1.00 93.38 85 GLN A N 1
ATOM 633 C CA . GLN A 1 85 ? 10.732 2.746 4.948 1.00 93.38 85 GLN A CA 1
ATOM 634 C C . GLN A 1 85 ? 11.154 1.472 4.195 1.00 93.38 85 GLN A C 1
ATOM 636 O O . GLN A 1 85 ? 11.829 0.616 4.776 1.00 93.38 85 GLN A O 1
ATOM 641 N N . LEU A 1 86 ? 10.771 1.306 2.924 1.00 89.12 86 LEU A N 1
ATOM 642 C CA . LEU A 1 86 ? 11.221 0.169 2.119 1.00 89.12 86 LEU A CA 1
ATOM 643 C C . LEU A 1 86 ? 12.725 0.278 1.848 1.00 89.12 86 LEU A C 1
ATOM 645 O O . LEU A 1 86 ? 13.252 1.347 1.562 1.00 89.12 86 LEU A O 1
ATOM 649 N N . GLY A 1 87 ? 13.438 -0.848 1.896 1.00 84.62 87 GLY A N 1
ATOM 650 C CA . GLY A 1 87 ? 14.872 -0.851 1.605 1.00 84.62 87 GLY A CA 1
ATOM 651 C C . GLY A 1 87 ? 15.184 -0.471 0.150 1.00 84.62 87 GLY A C 1
ATOM 652 O O . GLY A 1 87 ? 14.386 -0.717 -0.756 1.00 84.62 87 GLY A O 1
ATOM 653 N N . GLU A 1 88 ? 16.403 0.018 -0.098 1.00 79.00 88 GLU A N 1
ATOM 654 C CA . GLU A 1 88 ? 16.886 0.456 -1.425 1.00 79.00 88 GLU A CA 1
ATOM 655 C C . GLU A 1 88 ? 16.690 -0.590 -2.537 1.00 79.00 88 GLU A C 1
ATOM 657 O O . GLU A 1 88 ? 16.483 -0.258 -3.700 1.00 79.00 88 GLU A O 1
ATOM 662 N N . ARG A 1 89 ? 16.700 -1.885 -2.190 1.00 73.69 89 ARG A N 1
ATOM 663 C CA . ARG A 1 89 ? 16.461 -2.982 -3.147 1.00 73.69 89 ARG A CA 1
ATOM 664 C C . ARG A 1 89 ? 15.052 -2.978 -3.752 1.00 73.69 89 ARG A C 1
ATOM 666 O O . ARG A 1 89 ? 14.855 -3.538 -4.830 1.00 73.69 89 ARG A O 1
ATOM 673 N N . GLN A 1 90 ? 14.085 -2.398 -3.051 1.00 77.62 90 GLN A N 1
ATOM 674 C CA . GLN A 1 90 ? 12.674 -2.352 -3.434 1.00 77.62 90 GLN A CA 1
ATOM 675 C C . GLN A 1 90 ? 12.312 -0.988 -4.035 1.00 77.62 90 GLN A C 1
ATOM 677 O O . GLN A 1 90 ? 11.502 -0.911 -4.959 1.00 77.62 90 GLN A O 1
ATOM 682 N N . GLN A 1 91 ? 12.973 0.076 -3.576 1.00 81.94 91 GLN A N 1
ATOM 683 C CA . GLN A 1 91 ? 12.815 1.420 -4.112 1.00 81.94 91 GLN A CA 1
ATOM 684 C C . GLN A 1 91 ? 13.620 1.605 -5.403 1.00 81.94 91 GLN A C 1
ATOM 686 O O . GLN A 1 91 ? 14.795 1.967 -5.390 1.00 81.94 91 GLN A O 1
ATOM 691 N N . ARG A 1 92 ? 12.982 1.400 -6.555 1.00 84.12 92 ARG A N 1
ATOM 692 C CA . ARG A 1 92 ? 13.597 1.736 -7.847 1.00 84.12 92 ARG A CA 1
ATOM 693 C C . ARG A 1 92 ? 13.076 3.077 -8.368 1.00 84.12 92 ARG A C 1
ATOM 695 O O . ARG A 1 92 ? 11.902 3.418 -8.214 1.00 84.12 92 ARG A O 1
ATOM 702 N N . ALA A 1 93 ? 13.942 3.830 -9.043 1.00 82.19 93 ALA A N 1
ATOM 703 C CA . ALA A 1 93 ? 13.617 5.157 -9.567 1.00 82.19 93 ALA A CA 1
ATOM 704 C C . ALA A 1 93 ? 12.417 5.126 -10.532 1.00 82.19 93 ALA A C 1
ATOM 706 O O . ALA A 1 93 ? 12.444 4.417 -11.539 1.00 82.19 93 ALA A O 1
ATOM 707 N N . GLY A 1 94 ? 11.373 5.901 -10.234 1.00 85.56 94 GLY A N 1
ATOM 708 C CA . GLY A 1 94 ? 10.141 5.970 -11.033 1.00 85.56 94 GLY A CA 1
ATOM 709 C C . GLY A 1 94 ? 9.005 5.046 -10.577 1.00 85.56 94 GLY A C 1
ATOM 710 O O . GLY A 1 94 ? 7.884 5.223 -11.038 1.00 85.56 94 GLY A O 1
ATOM 711 N N . ASP A 1 95 ? 9.241 4.131 -9.631 1.00 92.75 95 ASP A N 1
ATOM 712 C CA . ASP A 1 95 ? 8.211 3.171 -9.190 1.00 92.75 95 ASP A CA 1
ATOM 713 C C . ASP A 1 95 ? 7.299 3.726 -8.088 1.00 92.75 95 ASP A C 1
ATOM 715 O O . ASP A 1 95 ? 6.191 3.231 -7.881 1.00 92.75 95 ASP A O 1
ATOM 719 N N . ARG A 1 96 ? 7.731 4.799 -7.415 1.00 94.25 96 ARG A N 1
ATOM 720 C CA . ARG A 1 96 ? 7.025 5.393 -6.274 1.00 94.25 96 ARG A CA 1
ATOM 721 C C . ARG A 1 96 ? 5.556 5.689 -6.578 1.00 94.25 96 ARG A C 1
ATOM 723 O O . ARG A 1 96 ? 4.696 5.319 -5.795 1.00 94.25 96 ARG A O 1
ATOM 730 N N . GLY A 1 97 ? 5.248 6.307 -7.719 1.00 94.81 97 GLY A N 1
ATOM 731 C CA . GLY A 1 97 ? 3.860 6.638 -8.072 1.00 94.81 97 GLY A CA 1
ATOM 732 C C . GLY A 1 97 ? 2.960 5.403 -8.203 1.00 94.81 97 GLY A C 1
ATOM 733 O O . GLY A 1 97 ? 1.855 5.385 -7.664 1.00 94.81 97 GLY A O 1
ATOM 734 N N . GLY A 1 98 ? 3.459 4.348 -8.857 1.00 94.88 98 GLY A N 1
ATOM 735 C CA . GLY A 1 98 ? 2.731 3.085 -9.002 1.00 94.88 98 GLY A CA 1
ATOM 736 C C . GLY A 1 98 ? 2.522 2.377 -7.665 1.00 94.88 98 GLY A C 1
ATOM 737 O O . GLY A 1 98 ? 1.437 1.861 -7.406 1.00 94.88 98 GLY A O 1
ATOM 738 N N . PHE A 1 99 ? 3.528 2.415 -6.789 1.00 96.38 99 PHE A N 1
ATOM 739 C CA . PHE A 1 99 ? 3.412 1.885 -5.435 1.00 96.38 99 PHE A CA 1
ATOM 740 C C . PHE A 1 99 ? 2.353 2.634 -4.618 1.00 96.38 99 PHE A C 1
ATOM 742 O O . PHE A 1 99 ? 1.485 1.995 -4.029 1.00 96.38 99 PHE A O 1
ATOM 749 N N . LEU A 1 100 ? 2.399 3.973 -4.594 1.00 97.44 100 LEU A N 1
ATOM 750 C CA . LEU A 1 100 ? 1.477 4.788 -3.796 1.00 97.44 100 LEU A CA 1
ATOM 751 C C . LEU A 1 100 ? 0.030 4.572 -4.226 1.00 97.44 100 LEU A C 1
ATOM 753 O O . LEU A 1 100 ? -0.816 4.299 -3.380 1.00 97.44 100 LEU A O 1
ATOM 757 N N . SER A 1 101 ? -0.226 4.609 -5.537 1.00 96.31 101 SER A N 1
ATOM 758 C CA . SER A 1 101 ? -1.556 4.360 -6.095 1.00 96.31 101 SER A CA 1
ATOM 759 C C . SER A 1 101 ? -2.074 2.965 -5.735 1.00 96.31 101 SER A C 1
ATOM 761 O O . SER A 1 101 ? -3.231 2.811 -5.351 1.00 96.31 101 SER A O 1
ATOM 763 N N . ALA A 1 102 ? -1.217 1.944 -5.800 1.00 96.31 102 ALA A N 1
ATOM 764 C CA . ALA A 1 102 ? -1.587 0.589 -5.414 1.00 96.31 102 ALA A CA 1
ATOM 765 C C . ALA A 1 102 ? -1.855 0.465 -3.903 1.00 96.31 102 ALA A C 1
ATOM 767 O O . ALA A 1 102 ? -2.845 -0.147 -3.506 1.00 96.31 102 ALA A O 1
ATOM 768 N N . CYS A 1 103 ? -1.019 1.074 -3.064 1.00 97.12 103 CYS A N 1
ATOM 769 C CA . CYS A 1 103 ? -1.114 0.993 -1.609 1.00 97.12 103 CYS A CA 1
ATOM 770 C C . CYS A 1 103 ? -2.365 1.686 -1.045 1.00 97.12 103 CYS A C 1
ATOM 772 O O . CYS A 1 103 ? -3.069 1.096 -0.224 1.00 97.12 103 CYS A O 1
ATOM 774 N N . SER A 1 104 ? -2.695 2.892 -1.519 1.00 96.56 104 SER A N 1
ATOM 775 C CA . SER A 1 104 ? -3.841 3.668 -1.016 1.00 96.56 104 SER A CA 1
ATOM 776 C C . SER A 1 104 ? -5.188 3.244 -1.615 1.00 96.56 104 SER A C 1
ATOM 778 O O . SER A 1 104 ? -6.241 3.691 -1.169 1.00 96.56 104 SER A O 1
ATOM 780 N N . SER A 1 105 ? -5.186 2.341 -2.600 1.00 94.38 105 SER A N 1
ATOM 781 C CA . SER A 1 105 ? -6.403 1.834 -3.255 1.00 94.38 105 SER A CA 1
ATOM 782 C C . SER A 1 105 ? -7.142 0.736 -2.476 1.00 94.38 105 SER A C 1
ATOM 784 O O . SER A 1 105 ? -8.049 0.099 -3.016 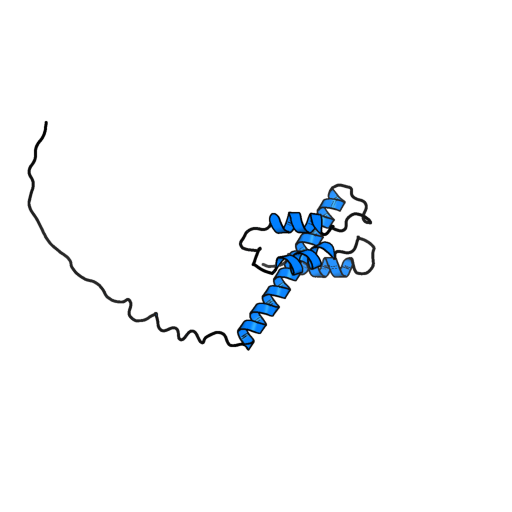1.00 94.38 105 SER A O 1
ATOM 786 N N . PHE A 1 106 ? -6.740 0.432 -1.238 1.00 91.31 106 PHE A N 1
ATOM 787 C CA . PHE A 1 106 ? -7.295 -0.703 -0.500 1.00 91.31 106 PHE A CA 1
ATOM 788 C C . PHE A 1 106 ? -8.704 -0.399 0.058 1.00 91.31 106 PHE A C 1
ATOM 790 O O . PHE A 1 106 ? -8.840 0.510 0.886 1.00 91.31 106 PHE A O 1
ATOM 797 N N . PRO A 1 107 ? -9.761 -1.144 -0.333 1.00 92.31 107 PRO A N 1
ATOM 798 C CA . PRO A 1 107 ? -11.114 -0.929 0.189 1.00 92.31 107 PRO A CA 1
ATOM 799 C C . PRO A 1 107 ? -11.204 -1.215 1.690 1.00 92.31 107 PRO A C 1
ATOM 801 O O . PRO A 1 107 ? -10.446 -2.026 2.218 1.00 92.31 107 PRO A O 1
ATOM 804 N N . ALA A 1 108 ? -12.148 -0.588 2.390 1.00 90.94 108 ALA A N 1
ATOM 805 C CA . ALA A 1 108 ? -12.404 -0.904 3.795 1.00 90.94 108 ALA A CA 1
ATOM 806 C C . ALA A 1 108 ? -13.051 -2.300 3.945 1.00 90.94 108 ALA A C 1
ATOM 808 O O . ALA A 1 108 ? -13.809 -2.710 3.060 1.00 90.94 108 ALA A O 1
ATOM 809 N N . PRO A 1 109 ? -12.818 -3.024 5.059 1.00 91.81 109 PRO A N 1
ATOM 810 C CA . PRO A 1 109 ? -13.479 -4.300 5.311 1.00 91.81 109 PRO A CA 1
ATOM 811 C C . PRO A 1 109 ? -15.004 -4.167 5.270 1.00 91.81 109 PRO A C 1
ATOM 813 O O . PRO A 1 109 ? -15.571 -3.263 5.885 1.00 91.81 109 PRO A O 1
ATOM 816 N N . GLY A 1 110 ? -15.655 -5.080 4.545 1.00 89.38 110 GLY A N 1
ATOM 817 C CA . GLY A 1 110 ? -17.108 -5.092 4.345 1.00 89.38 110 GLY A CA 1
ATOM 818 C C . GLY A 1 110 ? -17.614 -4.230 3.183 1.00 89.38 110 GLY A C 1
ATOM 819 O O . GLY A 1 110 ? -18.811 -4.254 2.903 1.00 89.38 110 GLY A O 1
ATOM 820 N N . LEU A 1 111 ? -16.739 -3.494 2.487 1.00 91.38 111 LEU A N 1
ATOM 821 C CA . LEU A 1 111 ? -17.091 -2.830 1.230 1.00 91.38 111 LEU A CA 1
ATOM 822 C C . LEU A 1 111 ? -16.898 -3.768 0.026 1.00 91.38 111 LEU A C 1
ATOM 824 O O . LEU A 1 111 ? -16.034 -4.649 0.067 1.00 91.38 111 LEU A O 1
ATOM 828 N N . PRO A 1 112 ? -17.652 -3.568 -1.072 1.00 93.56 112 PRO A N 1
ATOM 829 C CA . PRO A 1 112 ? -17.427 -4.299 -2.316 1.00 93.56 112 PRO A CA 1
ATOM 830 C C . PRO A 1 112 ? -15.969 -4.192 -2.782 1.00 93.56 112 PRO A C 1
ATOM 832 O O . PRO A 1 112 ? -15.376 -3.114 -2.725 1.00 93.56 112 PRO A O 1
ATOM 835 N N . GLY A 1 113 ? -15.393 -5.299 -3.254 1.00 91.94 113 GLY A N 1
ATOM 836 C CA . GLY A 1 113 ? -14.000 -5.345 -3.706 1.00 91.94 113 GLY A CA 1
ATOM 837 C C . GLY A 1 113 ? -12.980 -5.641 -2.602 1.00 91.94 113 GLY A C 1
ATOM 838 O O . GLY A 1 113 ? -11.800 -5.813 -2.910 1.00 91.94 113 GLY A O 1
ATOM 839 N N . TYR A 1 114 ? -13.387 -5.674 -1.325 1.00 93.69 114 TYR A N 1
ATOM 840 C CA . TYR A 1 114 ? -12.477 -5.956 -0.212 1.00 93.69 114 TYR A CA 1
ATOM 841 C C . TYR A 1 114 ? -11.884 -7.366 -0.288 1.00 93.69 114 TYR A C 1
ATOM 843 O O . TYR A 1 114 ? -10.666 -7.526 -0.232 1.00 93.69 114 TYR A O 1
ATOM 851 N N . ASP A 1 115 ? -12.726 -8.388 -0.436 1.00 95.38 115 ASP A N 1
ATOM 852 C CA . ASP A 1 115 ? -12.272 -9.780 -0.428 1.00 95.38 115 ASP A CA 1
ATOM 853 C C . ASP A 1 115 ? -11.371 -10.073 -1.633 1.00 95.38 115 ASP A C 1
ATOM 855 O O . ASP A 1 115 ? -10.339 -10.738 -1.508 1.00 95.38 115 ASP A O 1
ATOM 859 N N . GLU A 1 116 ? -11.697 -9.500 -2.793 1.00 94.81 116 GLU A N 1
ATOM 860 C CA . GLU A 1 116 ? -10.871 -9.565 -3.993 1.00 94.81 116 GLU A CA 1
ATOM 861 C C . GLU A 1 116 ? -9.520 -8.876 -3.776 1.00 94.81 116 GLU A C 1
ATOM 863 O O . GLU A 1 116 ? -8.482 -9.441 -4.128 1.00 94.81 116 GLU A O 1
ATOM 868 N N . ALA A 1 117 ? -9.517 -7.698 -3.146 1.00 92.62 117 ALA A N 1
ATOM 869 C CA . ALA A 1 117 ? -8.306 -6.960 -2.804 1.00 92.62 117 ALA A CA 1
ATOM 870 C C . ALA A 1 117 ? -7.401 -7.738 -1.839 1.00 92.62 117 ALA A C 1
ATOM 872 O O . ALA A 1 117 ? -6.180 -7.786 -2.018 1.00 92.62 117 ALA A O 1
ATOM 873 N N . VAL A 1 118 ? -7.990 -8.390 -0.833 1.00 93.94 118 VAL A N 1
ATOM 874 C CA . VAL A 1 118 ? -7.263 -9.243 0.114 1.00 93.94 118 VAL A CA 1
ATOM 875 C C . VAL A 1 118 ? -6.685 -10.460 -0.594 1.00 93.94 118 VAL A C 1
ATOM 877 O O . VAL A 1 118 ? -5.510 -10.779 -0.387 1.00 93.94 118 VAL A O 1
ATOM 880 N N . ALA A 1 119 ? -7.468 -11.129 -1.440 1.00 94.94 119 ALA A N 1
ATOM 881 C CA . ALA A 1 119 ? -7.011 -12.291 -2.192 1.00 94.94 119 ALA A CA 1
ATOM 882 C C . ALA A 1 119 ? -5.865 -11.933 -3.149 1.00 94.94 119 ALA A C 1
ATOM 884 O O . ALA A 1 119 ? -4.879 -12.663 -3.235 1.00 94.94 119 ALA A O 1
ATOM 885 N N . GLU A 1 120 ? -5.969 -10.802 -3.844 1.00 91.81 120 GLU A N 1
ATOM 886 C CA . GLU A 1 120 ? -4.940 -10.266 -4.732 1.00 91.81 120 GLU A CA 1
ATOM 887 C C . GLU A 1 120 ? -3.637 -9.964 -3.979 1.00 91.81 120 GLU A C 1
ATOM 889 O O . GLU A 1 120 ? -2.580 -10.475 -4.349 1.00 91.81 120 GLU A O 1
ATOM 894 N N . ALA A 1 121 ? -3.707 -9.186 -2.896 1.00 91.19 121 ALA A N 1
ATOM 895 C CA . ALA A 1 121 ? -2.533 -8.783 -2.126 1.00 91.19 121 ALA A CA 1
ATOM 896 C C . ALA A 1 121 ? -1.869 -9.964 -1.396 1.00 91.19 121 ALA A C 1
ATOM 898 O O . ALA A 1 121 ? -0.643 -10.023 -1.294 1.00 91.19 121 ALA A O 1
ATOM 899 N N . SER A 1 122 ? -2.653 -10.945 -0.938 1.00 89.56 122 SER A N 1
ATOM 900 C CA . SER A 1 122 ? -2.126 -12.132 -0.247 1.00 89.56 122 SER A CA 1
ATOM 901 C C . SER A 1 122 ? -1.357 -13.075 -1.183 1.00 89.56 122 SER A C 1
ATOM 903 O O . SER A 1 122 ? -0.446 -13.778 -0.743 1.00 89.56 122 SER A O 1
ATOM 905 N N . ARG A 1 123 ? -1.656 -13.067 -2.491 1.00 84.94 123 ARG A N 1
ATOM 906 C CA . ARG A 1 123 ? -0.862 -13.813 -3.486 1.00 84.94 123 ARG A CA 1
ATOM 907 C C . ARG A 1 123 ? 0.560 -13.265 -3.617 1.00 84.94 123 ARG A C 1
ATOM 909 O O . ARG A 1 123 ? 1.459 -14.028 -3.945 1.00 84.94 123 ARG A O 1
ATOM 916 N N . SER A 1 124 ? 0.778 -11.983 -3.325 1.00 68.50 124 SER A N 1
ATOM 917 C CA . SER A 1 124 ? 2.108 -11.360 -3.353 1.00 68.50 124 SER A CA 1
ATOM 918 C C . SER A 1 124 ? 2.977 -11.760 -2.154 1.00 68.50 124 SER A C 1
ATOM 920 O O . SER A 1 124 ? 4.197 -11.793 -2.275 1.00 68.50 124 SER A O 1
ATOM 922 N N . THR A 1 125 ? 2.364 -12.095 -1.010 1.00 60.47 125 THR A N 1
ATOM 923 C CA . THR A 1 125 ? 3.074 -12.548 0.205 1.00 60.47 125 THR A CA 1
ATOM 924 C C . THR A 1 125 ? 3.440 -14.034 0.192 1.00 60.47 125 THR A C 1
ATOM 926 O O . THR A 1 125 ? 4.283 -14.463 0.972 1.00 60.47 125 THR A O 1
ATOM 929 N N . LEU A 1 126 ? 2.838 -14.821 -0.704 1.00 53.53 126 LEU A N 1
ATOM 930 C CA . LEU A 1 126 ? 3.168 -16.227 -0.946 1.00 53.53 126 LEU A CA 1
ATOM 931 C C . LEU A 1 126 ? 4.210 -16.333 -2.072 1.00 53.53 126 LEU A C 1
ATOM 933 O O . LEU A 1 126 ? 3.931 -16.869 -3.143 1.00 53.53 126 LEU A O 1
ATOM 937 N N . ARG A 1 127 ? 5.417 -15.805 -1.855 1.00 41.97 127 ARG A N 1
ATOM 938 C CA . ARG A 1 127 ? 6.597 -16.287 -2.591 1.00 41.97 127 ARG A CA 1
ATOM 939 C C . ARG A 1 127 ? 7.298 -17.331 -1.706 1.00 41.97 127 ARG A C 1
ATOM 941 O O . ARG A 1 127 ? 7.529 -17.008 -0.542 1.00 41.97 127 ARG A O 1
ATOM 948 N N . PRO A 1 128 ? 7.582 -18.554 -2.198 1.00 38.53 128 PRO A N 1
ATOM 949 C CA . PRO A 1 128 ? 8.500 -19.469 -1.519 1.00 38.53 128 PRO A CA 1
ATOM 950 C C . PRO A 1 128 ? 9.913 -18.880 -1.415 1.00 38.53 128 PRO A C 1
ATOM 952 O O . PRO A 1 128 ? 10.263 -18.014 -2.256 1.00 38.53 128 PRO A O 1
#

Sequence (128 aa):
MGSRGSWTTALRTAALAVACLTGCSSGAEKPTAEDQRAAHLDRVRETYRLGRSEGLALQRQKIASGAPPAYSSPSEEECKDRWDQLGERQQRAGDRGGFLSACSSFPAPGLPGYDEAVAEASRSTLRP

Organism: NCBI:txid1817406

pLDDT: mean 80.54, std 20.5, range [35.75, 97.56]

Secondary structure (DSSP, 8-state):
-------------------SSSSS-----PPPHHHHHHHHHHHHHHHHHHHHHHHHHHHHHHHHTT--GGG-SPPHHHHHHHHHHS-TTT--TT-HHHHHHHHHTPPPTTSTTHHHHHHHHHHHH---

Foldseek 3Di:
DDDDDDDDDDDDDDDDPPDPDPDPPPPPPDQDPVNVVVVVVVLLVLLLLQLLLLLVVQLVVCVVVVNDLQRSGDDLVNQVVVLVVDDPVSDDPPSSVSSSCSNRPAHGPPDPCNVVSVVSNVVSVPDD

Radius of gyration: 27.88 Å; chains: 1; bounding box: 90×29×46 Å